Protein AF-A0A9D0KXM5-F1 (afdb_monomer)

Radius of gyration: 13.17 Å; Cα contacts (8 Å, |Δi|>4): 70; chains: 1; bounding box: 34×23×35 Å

Mean predicted aligned error: 5.23 Å

Foldseek 3Di:
DPPPADEEEAEQADPCVPPPDRQQQDDDPRDGPVRVVVVVCVVPHPHYHYDYDDDPVVSVD

Structure (mmCIF, N/CA/C/O backbone):
data_AF-A0A9D0KXM5-F1
#
_entry.id   AF-A0A9D0KXM5-F1
#
loop_
_atom_site.group_PDB
_atom_site.id
_atom_site.type_symbol
_atom_site.label_atom_id
_atom_site.label_alt_id
_atom_site.label_comp_id
_atom_site.label_asym_id
_atom_site.label_entity_id
_atom_site.label_seq_id
_atom_site.pdbx_PDB_ins_code
_atom_site.Cartn_x
_atom_site.Cartn_y
_atom_site.Cartn_z
_atom_site.occupancy
_atom_site.B_iso_or_equiv
_atom_site.auth_seq_id
_atom_site.auth_comp_id
_atom_site.auth_asym_id
_atom_site.auth_atom_id
_atom_site.pdbx_PDB_model_num
ATOM 1 N N . MET A 1 1 ? -17.213 3.284 24.206 1.00 44.31 1 MET A N 1
ATOM 2 C CA . MET A 1 1 ? -15.916 2.713 23.794 1.00 44.31 1 MET A CA 1
ATOM 3 C C . MET A 1 1 ? -15.561 3.366 22.471 1.00 44.31 1 MET A C 1
ATOM 5 O O . MET A 1 1 ? -16.351 3.232 21.547 1.00 44.31 1 MET A O 1
ATOM 9 N N . SER A 1 2 ? -14.491 4.153 22.378 1.00 60.44 2 SER A N 1
ATOM 10 C CA . SER A 1 2 ? -14.020 4.626 21.071 1.00 60.44 2 SER A CA 1
ATOM 11 C C . SER A 1 2 ? -13.481 3.421 20.301 1.00 60.44 2 SER A C 1
ATOM 13 O O . SER A 1 2 ? -12.610 2.727 20.825 1.00 60.44 2 SER A O 1
ATOM 15 N N . GLU A 1 3 ? -14.009 3.150 19.107 1.00 70.44 3 GLU A N 1
ATOM 16 C CA . GLU A 1 3 ? -13.418 2.176 18.182 1.00 70.44 3 GLU A CA 1
ATOM 17 C C . GLU A 1 3 ? -11.925 2.483 18.022 1.00 70.44 3 GLU A C 1
ATOM 19 O O . GLU A 1 3 ? -11.547 3.601 17.662 1.00 70.44 3 GLU A O 1
ATOM 24 N N . MET A 1 4 ? -11.066 1.507 18.327 1.00 60.94 4 MET A N 1
ATOM 25 C CA . MET A 1 4 ? -9.647 1.616 18.009 1.00 60.94 4 MET A CA 1
ATOM 26 C C . MET A 1 4 ? -9.494 1.449 16.504 1.00 60.94 4 MET A C 1
ATOM 28 O O . MET A 1 4 ? -9.569 0.336 15.994 1.00 60.94 4 MET A O 1
ATOM 32 N N . LYS A 1 5 ? -9.281 2.568 15.810 1.00 84.88 5 LYS A N 1
ATOM 33 C CA . LYS A 1 5 ? -9.012 2.562 14.376 1.00 84.88 5 LYS A CA 1
ATOM 34 C C . LYS A 1 5 ? -7.577 2.130 14.125 1.00 84.88 5 LYS A C 1
ATOM 36 O O . LYS A 1 5 ? -6.643 2.805 14.564 1.00 84.88 5 LYS A O 1
ATOM 41 N N . ILE A 1 6 ? -7.401 1.006 13.439 1.00 93.12 6 ILE A N 1
ATOM 42 C CA . ILE A 1 6 ? -6.075 0.494 13.081 1.00 93.12 6 ILE A CA 1
ATOM 43 C C . ILE A 1 6 ? -5.735 0.983 11.675 1.00 93.12 6 ILE A C 1
ATOM 45 O O . ILE A 1 6 ? -6.435 0.673 10.710 1.00 93.12 6 ILE A O 1
ATOM 49 N N . SER A 1 7 ? -4.628 1.716 11.553 1.00 94.75 7 SER A N 1
ATOM 50 C CA . SER A 1 7 ? -4.058 2.100 10.260 1.00 94.75 7 SER A CA 1
ATOM 51 C C . SER A 1 7 ? -2.874 1.198 9.916 1.00 94.75 7 SER A C 1
ATOM 53 O O . SER A 1 7 ? -1.966 1.012 10.727 1.00 94.75 7 SER A O 1
ATOM 55 N N . ALA A 1 8 ? -2.846 0.675 8.692 1.00 95.31 8 ALA A N 1
ATOM 56 C CA . ALA A 1 8 ? -1.729 -0.097 8.163 1.00 95.31 8 ALA A CA 1
ATOM 57 C C . ALA A 1 8 ? -0.895 0.728 7.179 1.00 95.31 8 ALA A C 1
ATOM 59 O O . ALA A 1 8 ? -1.431 1.463 6.348 1.00 95.31 8 ALA A O 1
ATOM 60 N N . VAL A 1 9 ? 0.427 0.552 7.227 1.00 95.69 9 VAL A N 1
ATOM 61 C CA . VAL A 1 9 ? 1.362 1.125 6.250 1.00 95.69 9 VAL A CA 1
ATOM 62 C C . VAL A 1 9 ? 2.008 -0.002 5.451 1.00 95.69 9 VAL A C 1
ATOM 64 O O . VAL A 1 9 ? 2.725 -0.838 5.999 1.00 95.69 9 VAL A O 1
ATOM 67 N N . LEU A 1 10 ? 1.771 -0.014 4.141 1.00 93.69 10 LEU A N 1
ATOM 68 C CA . LEU A 1 10 ? 2.314 -0.992 3.207 1.00 93.69 10 LEU A CA 1
ATOM 69 C C . LEU A 1 10 ? 3.532 -0.413 2.478 1.00 93.69 10 LEU A C 1
ATOM 71 O O . LEU A 1 10 ? 3.413 0.509 1.671 1.00 93.69 10 LEU A O 1
ATOM 75 N N . LEU A 1 11 ? 4.713 -0.962 2.765 1.00 92.19 11 LEU A N 1
ATOM 76 C CA . LEU A 1 11 ? 5.985 -0.519 2.189 1.00 92.19 11 LEU A CA 1
ATOM 77 C C . LEU A 1 11 ? 6.245 -1.217 0.845 1.00 92.19 11 LEU A C 1
ATOM 79 O O . LEU A 1 11 ? 6.705 -2.357 0.794 1.00 92.19 11 LEU A O 1
ATOM 83 N N . ALA A 1 12 ? 5.968 -0.512 -0.249 1.00 90.44 12 ALA A N 1
ATOM 84 C CA . ALA A 1 12 ? 6.041 -1.002 -1.625 1.00 90.44 12 ALA A CA 1
ATOM 85 C C . ALA A 1 12 ? 7.143 -0.318 -2.469 1.00 90.44 12 ALA A C 1
ATOM 87 O O . ALA A 1 12 ? 7.147 -0.435 -3.690 1.00 90.44 12 ALA A O 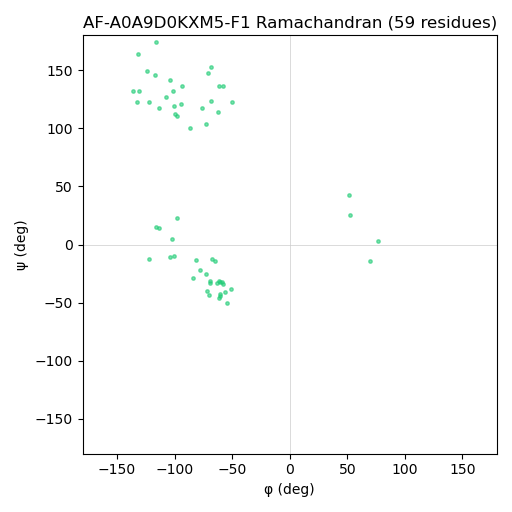1
ATOM 88 N N . GLY A 1 13 ? 8.077 0.404 -1.835 1.00 85.19 13 GLY A N 1
ATOM 89 C CA . GLY A 1 13 ? 9.149 1.174 -2.493 1.00 85.19 13 GLY A CA 1
ATOM 90 C C . GLY A 1 13 ? 10.522 0.488 -2.578 1.00 85.19 13 GLY A C 1
ATOM 91 O O . GLY A 1 13 ? 11.548 1.163 -2.648 1.00 85.19 13 GLY A O 1
ATOM 92 N N . GLY A 1 14 ? 10.588 -0.843 -2.503 1.00 83.44 14 GLY A N 1
ATOM 93 C CA . GLY A 1 14 ? 11.861 -1.574 -2.483 1.00 83.44 14 GLY A CA 1
ATOM 94 C C . GLY A 1 14 ? 12.608 -1.563 -3.828 1.00 83.44 14 GLY A C 1
ATOM 95 O O . GLY A 1 14 ? 12.004 -1.633 -4.892 1.00 83.44 14 GLY A O 1
ATOM 96 N N . GLN A 1 15 ? 13.949 -1.579 -3.797 1.00 77.50 15 GLN A N 1
ATOM 97 C CA . GLN A 1 15 ? 14.795 -1.569 -5.012 1.00 77.50 15 GLN A CA 1
ATOM 98 C C . GLN A 1 15 ? 14.706 -2.847 -5.870 1.00 77.50 15 GLN A C 1
ATOM 100 O O . GLN A 1 15 ? 15.230 -2.878 -6.976 1.00 77.50 15 GLN A O 1
ATOM 105 N N . SER A 1 16 ? 14.102 -3.926 -5.359 1.00 75.12 16 SER A N 1
ATOM 106 C CA . SER A 1 16 ? 13.847 -5.175 -6.099 1.00 75.12 16 SER A CA 1
ATOM 107 C C . SER A 1 16 ? 15.061 -5.818 -6.811 1.00 75.12 16 SER A C 1
ATOM 109 O O . SER A 1 16 ? 14.902 -6.626 -7.722 1.00 75.12 16 SER A O 1
ATOM 111 N N . LYS A 1 17 ? 16.284 -5.558 -6.320 1.00 75.50 17 LYS A N 1
ATOM 112 C CA . LYS A 1 17 ? 17.567 -5.993 -6.916 1.00 75.50 17 LYS A CA 1
ATOM 113 C C . LYS A 1 17 ? 17.744 -7.508 -7.085 1.00 75.50 17 LYS A C 1
ATOM 115 O O . LYS A 1 17 ? 18.405 -7.934 -8.018 1.00 75.50 17 LYS A O 1
ATOM 120 N N . ARG A 1 18 ? 17.166 -8.328 -6.197 1.00 77.06 18 ARG A N 1
ATOM 121 C CA . ARG A 1 18 ? 17.318 -9.799 -6.237 1.00 77.06 18 ARG A CA 1
ATOM 122 C C . ARG A 1 18 ? 16.350 -10.509 -7.190 1.00 77.06 18 ARG A C 1
ATOM 124 O O . ARG A 1 18 ? 16.676 -11.585 -7.658 1.00 77.06 18 ARG A O 1
ATOM 131 N N . MET A 1 19 ? 15.156 -9.952 -7.427 1.00 71.69 19 MET A N 1
ATOM 132 C CA . MET A 1 19 ? 14.128 -10.585 -8.278 1.00 71.69 19 MET A CA 1
ATOM 133 C C . MET A 1 19 ? 14.071 -9.993 -9.690 1.00 71.69 19 MET A C 1
ATOM 135 O O . MET A 1 19 ? 13.352 -10.523 -10.529 1.00 71.69 19 MET A O 1
ATOM 139 N N . GLY A 1 20 ? 14.765 -8.881 -9.956 1.00 69.19 20 GLY A N 1
ATOM 140 C CA . GLY A 1 20 ? 14.788 -8.224 -11.271 1.00 69.19 20 GLY A CA 1
ATOM 141 C C . GLY A 1 20 ? 13.470 -7.551 -11.686 1.00 69.19 20 GLY A C 1
ATOM 142 O O . GLY A 1 20 ? 13.467 -6.731 -12.597 1.00 69.19 20 GLY A O 1
ATOM 143 N N . LYS A 1 21 ? 12.359 -7.843 -10.998 1.00 72.56 21 LYS A N 1
ATOM 144 C CA . LYS A 1 21 ? 11.052 -7.190 -11.135 1.00 72.56 21 LYS A CA 1
ATOM 145 C C . LYS A 1 21 ? 10.576 -6.633 -9.804 1.00 72.56 21 LYS A C 1
ATOM 147 O O . LYS A 1 21 ? 10.866 -7.189 -8.744 1.00 72.56 21 LYS A O 1
ATOM 152 N N . ASP A 1 22 ? 9.819 -5.547 -9.888 1.00 82.19 22 ASP A N 1
ATOM 153 C CA . ASP A 1 22 ? 9.213 -4.899 -8.733 1.00 82.19 22 ASP A CA 1
ATOM 154 C C . ASP A 1 22 ? 8.227 -5.846 -8.032 1.00 82.19 22 ASP A C 1
ATOM 156 O O . ASP A 1 22 ? 7.207 -6.247 -8.598 1.00 82.19 22 ASP A O 1
ATOM 160 N N . LYS A 1 23 ? 8.567 -6.236 -6.797 1.00 83.19 23 LYS A N 1
ATOM 161 C CA . LYS A 1 23 ? 7.838 -7.261 -6.041 1.00 83.19 23 LYS A CA 1
ATOM 162 C C . LYS A 1 23 ? 6.387 -6.887 -5.773 1.00 83.19 23 LYS A C 1
ATOM 164 O O . LYS A 1 23 ? 5.554 -7.786 -5.707 1.00 83.19 23 LYS A O 1
ATOM 169 N N . ALA A 1 24 ? 6.089 -5.594 -5.622 1.00 84.75 24 ALA A N 1
ATOM 170 C CA . ALA A 1 24 ? 4.733 -5.127 -5.345 1.00 84.75 24 ALA A CA 1
ATOM 171 C C . ALA A 1 24 ? 3.755 -5.516 -6.469 1.00 84.75 24 ALA A C 1
ATOM 173 O O . ALA A 1 24 ? 2.596 -5.828 -6.197 1.00 84.75 24 ALA A O 1
ATOM 174 N N . PHE A 1 25 ? 4.245 -5.572 -7.713 1.00 88.44 25 PHE A N 1
ATOM 175 C CA . PHE A 1 25 ? 3.455 -5.837 -8.919 1.00 88.44 25 PHE A CA 1
ATOM 176 C C . PHE A 1 25 ? 3.589 -7.268 -9.447 1.00 88.44 25 PHE A C 1
ATOM 178 O O . PHE A 1 25 ? 3.030 -7.592 -10.496 1.00 88.44 25 PHE A O 1
ATOM 185 N N . LEU A 1 26 ? 4.306 -8.145 -8.737 1.00 89.44 26 LEU A N 1
AT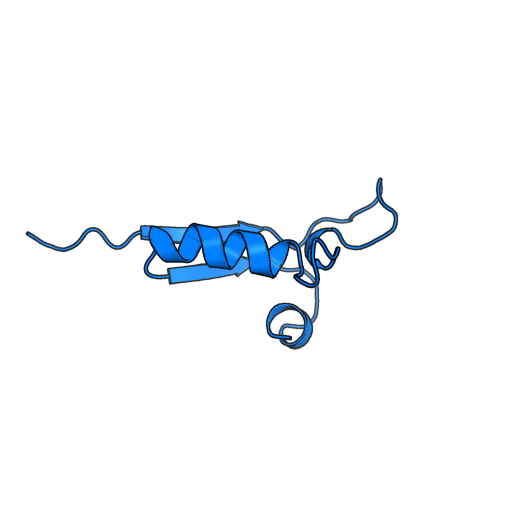OM 186 C CA . LEU A 1 26 ? 4.309 -9.567 -9.070 1.00 89.44 26 LEU A CA 1
ATOM 187 C C . LEU A 1 26 ? 2.900 -10.125 -8.939 1.00 89.44 26 LEU A C 1
ATOM 189 O O . LEU A 1 26 ? 2.200 -9.826 -7.974 1.00 89.44 26 LEU A O 1
ATOM 193 N N . GLN A 1 27 ? 2.500 -10.933 -9.914 1.00 91.25 27 GLN A N 1
ATOM 194 C CA . GLN A 1 27 ? 1.182 -11.542 -9.929 1.00 91.25 27 GLN A CA 1
ATOM 195 C C . GLN A 1 27 ? 1.212 -12.927 -9.287 1.00 91.25 27 GLN A C 1
ATOM 197 O O . GLN A 1 27 ? 2.095 -13.737 -9.566 1.00 91.25 27 GLN A O 1
ATOM 202 N N . LEU A 1 28 ? 0.212 -13.199 -8.456 1.00 91.81 28 LEU A N 1
ATOM 203 C CA . LEU A 1 28 ? -0.124 -14.514 -7.932 1.00 91.81 28 LEU A CA 1
ATOM 204 C C . LEU A 1 28 ? -1.629 -14.702 -8.104 1.00 91.81 28 LEU A C 1
ATOM 206 O O . LEU A 1 28 ? -2.416 -13.887 -7.626 1.00 91.81 28 LEU A O 1
ATOM 210 N N . ASN A 1 29 ? -2.025 -15.759 -8.814 1.00 92.75 29 ASN A N 1
ATOM 211 C CA . ASN A 1 29 ? -3.429 -16.073 -9.100 1.00 92.75 29 ASN A CA 1
ATOM 212 C C . ASN A 1 29 ? -4.208 -14.877 -9.689 1.00 92.75 29 ASN A C 1
ATOM 214 O O . ASN A 1 29 ? -5.325 -14.583 -9.272 1.00 92.75 29 ASN A O 1
ATOM 218 N N . GLY A 1 30 ? -3.588 -14.145 -10.621 1.00 93.81 30 GLY A N 1
ATOM 219 C CA . GLY A 1 30 ? -4.201 -12.994 -11.295 1.00 93.81 30 GLY A CA 1
ATOM 220 C C . GLY A 1 30 ? -4.270 -11.698 -10.475 1.00 93.81 30 GLY A C 1
ATOM 221 O O . GLY A 1 30 ? -4.790 -10.705 -10.974 1.00 93.81 30 GLY A O 1
ATOM 222 N N . LYS A 1 31 ? -3.737 -11.663 -9.245 1.00 93.75 31 LYS A N 1
ATOM 223 C CA . LYS A 1 31 ? -3.670 -10.452 -8.407 1.00 93.75 31 LYS A CA 1
ATOM 224 C C . LYS A 1 31 ? -2.228 -10.056 -8.120 1.00 93.75 31 LYS A C 1
ATOM 226 O O . LYS A 1 31 ? -1.371 -10.918 -7.952 1.00 93.75 31 LY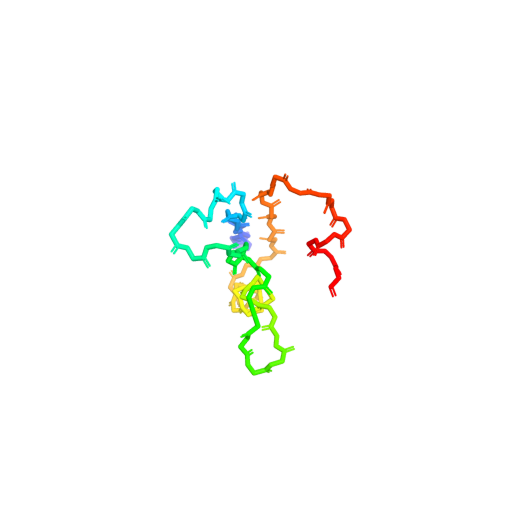S A O 1
ATOM 231 N N . THR A 1 32 ? -1.953 -8.757 -8.023 1.00 93.06 32 THR A N 1
ATOM 232 C CA . THR A 1 32 ? -0.635 -8.280 -7.584 1.00 93.06 32 THR A CA 1
ATOM 233 C C . THR A 1 32 ? -0.403 -8.603 -6.107 1.00 93.06 32 THR A C 1
ATOM 235 O O . THR A 1 32 ? -1.350 -8.673 -5.32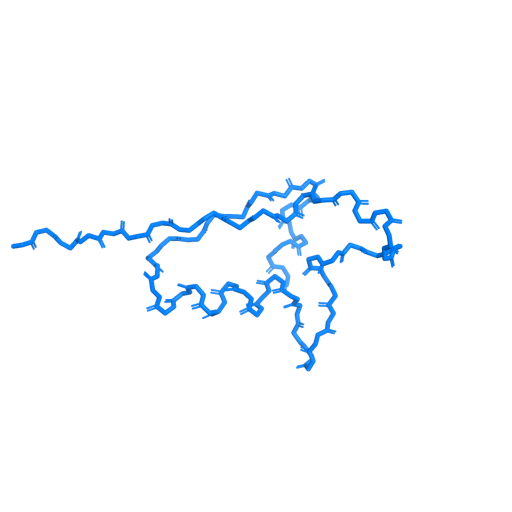0 1.00 93.06 32 THR A O 1
ATOM 238 N N . PHE A 1 33 ? 0.853 -8.761 -5.691 1.00 92.12 33 PHE A N 1
ATOM 239 C CA . PHE A 1 33 ? 1.194 -8.936 -4.273 1.00 92.12 33 PHE A CA 1
ATOM 240 C C . PHE A 1 33 ? 0.667 -7.775 -3.427 1.00 92.12 33 PHE A C 1
ATOM 242 O O . PHE A 1 33 ? 0.118 -8.004 -2.351 1.00 92.12 33 PHE A O 1
ATOM 249 N N . LEU A 1 34 ? 0.775 -6.544 -3.938 1.00 92.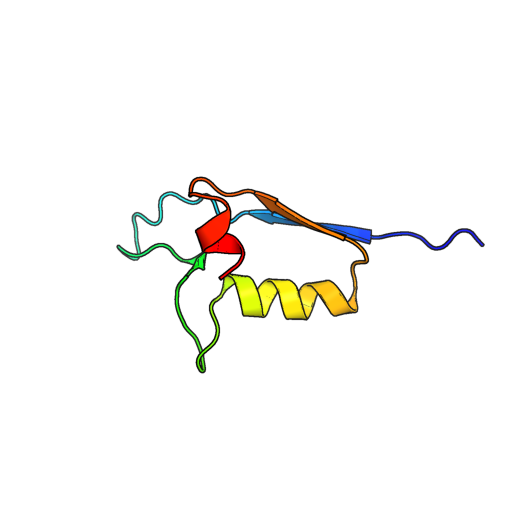94 34 LEU A N 1
ATOM 250 C CA . LEU A 1 34 ? 0.203 -5.356 -3.311 1.00 92.94 34 LEU A CA 1
ATOM 251 C C . LEU A 1 34 ? -1.299 -5.532 -3.041 1.00 92.94 34 LEU A C 1
ATOM 253 O O . LEU A 1 34 ? -1.740 -5.331 -1.911 1.00 92.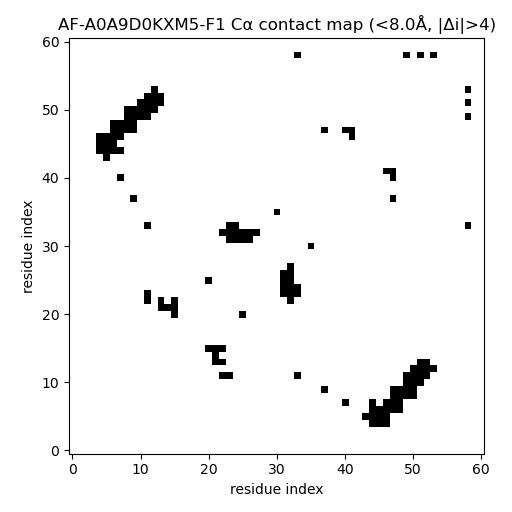94 34 LEU A O 1
ATOM 257 N N . ARG A 1 35 ? -2.066 -5.964 -4.054 1.00 93.94 35 ARG A N 1
ATOM 258 C CA . ARG A 1 35 ? -3.512 -6.202 -3.945 1.00 93.94 35 ARG A CA 1
ATOM 259 C C . ARG A 1 35 ? -3.827 -7.278 -2.911 1.00 93.94 35 ARG A C 1
ATOM 261 O O . ARG A 1 35 ? -4.687 -7.070 -2.065 1.00 93.94 35 ARG A O 1
ATOM 268 N N . ILE A 1 36 ? -3.106 -8.397 -2.949 1.00 95.25 36 ILE A N 1
ATOM 269 C CA . ILE A 1 36 ? -3.304 -9.518 -2.019 1.00 95.25 36 ILE A CA 1
ATOM 270 C C . ILE A 1 36 ? -3.061 -9.079 -0.570 1.00 95.25 36 ILE A C 1
ATOM 272 O O . ILE A 1 36 ? -3.817 -9.456 0.323 1.00 95.25 36 ILE A O 1
ATOM 276 N N . ILE A 1 37 ? -2.011 -8.293 -0.319 1.00 94.62 37 ILE A N 1
ATOM 277 C CA . ILE A 1 37 ? -1.693 -7.811 1.030 1.00 94.62 37 ILE A CA 1
ATOM 278 C C . ILE A 1 37 ? -2.728 -6.778 1.488 1.00 94.62 37 ILE A C 1
ATOM 280 O O . ILE A 1 37 ? -3.204 -6.870 2.616 1.00 94.62 37 ILE A O 1
ATOM 284 N N . ALA A 1 38 ? -3.119 -5.840 0.621 1.00 94.31 38 ALA A N 1
ATOM 285 C CA . ALA A 1 38 ? -4.132 -4.837 0.941 1.00 94.31 38 ALA A CA 1
ATOM 286 C C . ALA A 1 38 ? -5.492 -5.473 1.281 1.00 94.31 38 ALA A C 1
ATOM 288 O O . ALA A 1 38 ? -6.092 -5.108 2.286 1.00 94.31 38 ALA A O 1
ATOM 289 N N . GLU A 1 39 ? -5.938 -6.469 0.509 1.00 95.00 39 GLU A N 1
ATOM 290 C CA . GLU A 1 39 ? -7.183 -7.210 0.776 1.00 95.00 39 GLU A CA 1
ATOM 291 C C . GLU A 1 39 ? -7.134 -7.990 2.101 1.00 95.00 39 GLU A C 1
ATOM 293 O O . GLU A 1 39 ? -8.144 -8.121 2.788 1.00 95.00 39 GLU A O 1
ATOM 298 N N . LYS A 1 40 ? -5.961 -8.497 2.497 1.00 95.06 40 LYS A N 1
ATOM 299 C CA . LYS A 1 40 ? -5.789 -9.140 3.809 1.00 95.06 40 LYS A CA 1
ATOM 300 C C . LYS A 1 40 ? -5.817 -8.127 4.951 1.00 95.06 40 LYS A C 1
ATOM 302 O O . LYS A 1 40 ? -6.398 -8.407 5.993 1.00 95.06 40 LYS A O 1
ATOM 307 N N . LEU A 1 41 ? -5.197 -6.962 4.762 1.00 94.88 41 LEU A N 1
ATOM 308 C CA . LEU A 1 41 ? -5.167 -5.893 5.763 1.00 94.88 41 LEU A CA 1
ATOM 309 C C . LEU A 1 41 ? -6.539 -5.239 5.951 1.00 94.88 41 LEU A C 1
ATOM 311 O O . LEU A 1 41 ? -6.871 -4.877 7.073 1.00 94.88 41 LEU A O 1
ATOM 315 N N . SER A 1 42 ? -7.363 -5.142 4.903 1.00 93.69 42 SER A N 1
ATOM 316 C CA . SER A 1 42 ? -8.689 -4.511 4.991 1.00 93.69 42 SER A CA 1
ATOM 317 C C . SER A 1 42 ? -9.672 -5.246 5.905 1.00 93.69 42 SER A C 1
ATOM 319 O O . SER A 1 42 ? -10.703 -4.689 6.253 1.00 93.69 42 SER A O 1
ATOM 321 N N . ILE A 1 43 ? -9.370 -6.488 6.299 1.00 94.94 43 ILE A N 1
ATOM 322 C CA . ILE A 1 43 ? -10.153 -7.247 7.289 1.00 94.94 43 ILE A CA 1
ATOM 323 C C . ILE A 1 43 ? -9.935 -6.691 8.708 1.00 94.94 43 ILE A C 1
ATOM 325 O O . ILE A 1 43 ? -10.797 -6.840 9.568 1.00 94.94 43 ILE A O 1
ATOM 329 N N . TYR A 1 44 ? -8.787 -6.054 8.954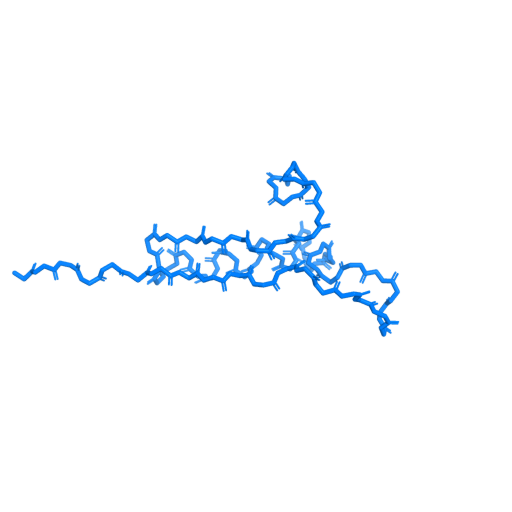 1.00 92.50 44 TYR A N 1
ATOM 330 C CA . TYR A 1 44 ? -8.333 -5.657 10.291 1.00 92.50 44 TYR A CA 1
ATOM 331 C C . TYR A 1 44 ? -8.072 -4.154 10.435 1.00 92.50 44 TYR A C 1
ATOM 333 O O . TYR A 1 44 ? -7.837 -3.687 11.547 1.00 92.50 44 TYR A O 1
ATOM 341 N N . CYS A 1 45 ? -8.028 -3.409 9.329 1.00 94.38 45 CYS A N 1
ATOM 342 C CA . CYS A 1 45 ? -7.593 -2.018 9.303 1.00 94.38 45 CYS A CA 1
ATOM 343 C C . CYS A 1 45 ? -8.597 -1.143 8.555 1.00 94.38 45 CYS A C 1
ATOM 345 O O . CYS A 1 45 ? -8.955 -1.439 7.415 1.00 94.38 45 CYS A O 1
ATOM 347 N N . ASP A 1 46 ? -8.960 -0.016 9.161 1.00 92.69 46 ASP A N 1
ATOM 348 C CA . ASP A 1 46 ? -9.872 0.974 8.575 1.00 92.69 46 ASP A CA 1
ATOM 349 C C . ASP A 1 46 ? -9.179 1.856 7.533 1.00 92.69 46 ASP A C 1
ATOM 351 O O . ASP A 1 46 ? -9.818 2.467 6.676 1.00 92.69 46 ASP A O 1
ATOM 355 N N . GLN A 1 47 ? -7.851 1.951 7.617 1.00 93.56 47 GLN A N 1
ATOM 356 C CA . GLN A 1 47 ? -7.043 2.769 6.728 1.00 93.56 47 GLN A CA 1
ATOM 357 C C . GLN A 1 47 ? -5.799 2.007 6.289 1.00 93.56 47 GLN A C 1
ATOM 359 O O . GLN A 1 47 ? -5.059 1.463 7.106 1.00 93.56 47 GLN A O 1
ATOM 364 N N . ILE A 1 48 ? -5.529 2.028 4.986 1.00 94.50 48 ILE A N 1
ATOM 365 C CA . ILE A 1 48 ? -4.313 1.463 4.404 1.00 94.50 48 ILE A CA 1
ATOM 366 C C . ILE A 1 48 ? -3.588 2.574 3.649 1.00 94.50 48 ILE A C 1
ATOM 368 O O . ILE A 1 48 ? -4.139 3.188 2.736 1.00 94.50 48 ILE A O 1
ATOM 372 N N . ILE A 1 49 ? -2.339 2.825 4.029 1.00 95.00 49 ILE A N 1
ATOM 373 C CA . ILE A 1 49 ? -1.445 3.789 3.389 1.00 95.00 49 ILE A CA 1
ATOM 374 C C . ILE A 1 49 ? -0.383 3.004 2.628 1.00 95.00 49 ILE A C 1
ATOM 376 O O . ILE A 1 49 ? 0.298 2.158 3.202 1.00 95.00 49 ILE A O 1
ATOM 380 N N . VAL A 1 50 ? -0.205 3.292 1.341 1.00 93.94 50 VAL A N 1
ATOM 381 C CA . VAL A 1 50 ? 0.856 2.682 0.531 1.00 93.94 50 VAL A CA 1
ATOM 382 C C . VAL A 1 50 ? 2.012 3.667 0.407 1.00 93.94 50 VAL A C 1
ATOM 384 O O . VAL A 1 50 ? 1.847 4.757 -0.137 1.00 93.94 50 VAL A O 1
ATOM 387 N N . SER A 1 51 ? 3.187 3.274 0.899 1.00 92.81 51 SER A N 1
ATOM 388 C CA . SER A 1 51 ? 4.439 4.007 0.703 1.00 92.81 51 SER A CA 1
ATOM 389 C C . SER A 1 51 ? 5.205 3.378 -0.453 1.00 92.81 51 SER A C 1
ATOM 391 O O . SER A 1 51 ? 5.669 2.239 -0.363 1.00 92.81 51 SER A O 1
ATOM 393 N N . GLY A 1 52 ? 5.296 4.102 -1.563 1.00 91.75 52 GLY A N 1
ATOM 394 C CA . GLY A 1 52 ? 5.862 3.624 -2.819 1.00 91.75 52 GLY A CA 1
ATOM 395 C C . GLY A 1 52 ? 6.871 4.597 -3.418 1.00 91.75 52 GLY A C 1
ATOM 396 O O . GLY A 1 52 ? 6.922 5.764 -3.044 1.00 91.75 52 GLY A O 1
ATOM 397 N N . ASN A 1 53 ? 7.670 4.110 -4.366 1.00 89.88 53 ASN A N 1
ATOM 3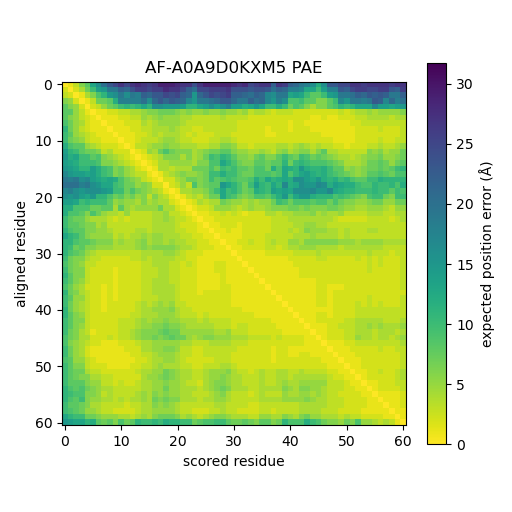98 C CA . ASN A 1 53 ? 8.668 4.891 -5.108 1.00 89.88 53 ASN A CA 1
ATOM 399 C C . ASN A 1 53 ? 8.355 4.979 -6.617 1.00 89.88 53 ASN A C 1
ATOM 401 O O . ASN A 1 53 ? 9.228 5.316 -7.416 1.00 89.88 53 ASN A O 1
ATOM 405 N N . LYS A 1 54 ? 7.124 4.631 -7.008 1.00 88.19 54 LYS A N 1
ATOM 406 C CA . LYS A 1 54 ? 6.597 4.708 -8.378 1.00 88.19 54 LYS A CA 1
ATOM 407 C C . LYS A 1 54 ? 5.448 5.710 -8.461 1.00 88.19 54 LYS A C 1
ATOM 409 O O . LYS A 1 54 ? 4.972 6.219 -7.448 1.00 88.19 54 LYS A O 1
ATOM 414 N N . GLU A 1 55 ? 4.973 5.960 -9.676 1.00 90.12 55 GLU A N 1
ATOM 415 C CA . GLU A 1 55 ? 3.782 6.774 -9.898 1.00 90.12 55 GLU A CA 1
ATOM 416 C C . GLU A 1 55 ? 2.557 6.202 -9.179 1.00 90.12 55 GLU A C 1
ATOM 418 O O . GLU A 1 55 ? 2.268 5.006 -9.251 1.00 90.12 55 GLU A O 1
ATOM 423 N N . LYS A 1 56 ? 1.782 7.085 -8.539 1.00 89.38 56 LYS A N 1
ATOM 424 C CA . LYS A 1 56 ? 0.572 6.730 -7.781 1.00 89.38 56 LYS A CA 1
ATOM 425 C C . LYS A 1 56 ? -0.399 5.858 -8.585 1.00 89.38 56 LYS A C 1
ATOM 427 O O . LYS A 1 56 ? -0.983 4.936 -8.028 1.00 89.38 56 LYS A O 1
ATOM 432 N N . LYS A 1 57 ? -0.549 6.125 -9.888 1.00 89.19 57 LYS A N 1
ATOM 433 C CA . LYS A 1 57 ? -1.452 5.381 -10.779 1.00 89.19 57 LYS A CA 1
ATOM 434 C C . LYS A 1 57 ? -1.127 3.885 -10.824 1.00 89.19 57 LYS A C 1
ATOM 436 O O . LYS A 1 57 ? -2.048 3.084 -10.892 1.00 89.19 57 LYS A O 1
ATOM 441 N N . LEU A 1 58 ? 0.151 3.519 -10.723 1.00 87.88 58 LEU A N 1
ATOM 442 C CA . LEU A 1 58 ? 0.592 2.126 -10.759 1.00 87.88 58 LEU A CA 1
ATOM 443 C C . LEU A 1 58 ? 0.163 1.345 -9.508 1.00 87.88 58 LEU A C 1
ATOM 445 O O . LEU A 1 58 ? -0.098 0.155 -9.583 1.00 87.88 58 LEU A O 1
ATOM 449 N N . TYR A 1 59 ? 0.061 2.008 -8.354 1.00 88.75 59 TYR A N 1
ATOM 450 C CA . TYR A 1 59 ? -0.411 1.383 -7.112 1.00 88.75 59 TYR A CA 1
ATOM 451 C C . TYR A 1 59 ? -1.943 1.305 -7.012 1.00 88.75 59 TYR A C 1
ATOM 453 O O . TYR A 1 59 ? -2.454 0.624 -6.127 1.00 88.75 59 TYR A O 1
ATOM 461 N N . LEU A 1 60 ? -2.664 2.023 -7.881 1.00 83.62 60 LEU A N 1
ATOM 462 C CA . LEU A 1 60 ? -4.131 2.073 -7.916 1.00 83.62 60 LEU A CA 1
ATOM 463 C C . LEU A 1 60 ? -4.747 1.257 -9.062 1.00 83.62 60 LEU A C 1
ATOM 465 O O . LEU A 1 60 ? -5.966 1.096 -9.079 1.00 83.62 60 LEU A O 1
ATOM 469 N N . SER A 1 61 ? -3.929 0.790 -10.011 1.00 74.56 61 SER A N 1
ATOM 470 C CA . SER A 1 61 ? -4.334 -0.118 -11.092 1.00 74.56 61 SER A CA 1
ATOM 471 C C . SER A 1 61 ? -4.531 -1.536 -10.576 1.00 74.56 61 SER A C 1
ATOM 473 O O . SER A 1 61 ? -5.551 -2.152 -10.941 1.00 74.56 61 SER A O 1
#

pLDDT: mean 87.01, std 10.3, range [44.31, 95.69]

Sequence (61 aa):
MSEMKISAVLLAGGQSKRMGKDKAFLQLNGKTFLRIIAEKLSIYCDQIIVSGNKEKKLYLS

Nearest PDB structures (foldseek):
  1e5k-assembly1_A  TM=8.242E-01  e=1.160E-03  Escherichia coli K-12
  1hjj-assembly1_A  TM=8.220E-01  e=1.241E-03  Escherichia coli
  1h4d-assembly1_A  TM=8.113E-01  e=2.605E-03  Escherichia coli
  2xme-assembly3_E  TM=7.892E-01  e=3.866E-02  Archaeoglobus fulgidus
  6pa4-assembly2_C-3  TM=3.252E-01  e=3.313E+00  Escherichia coli K-12

Solvent-accessible surface area (backbone atoms only — not comparable to full-atom values): 3960 Å² total; per-r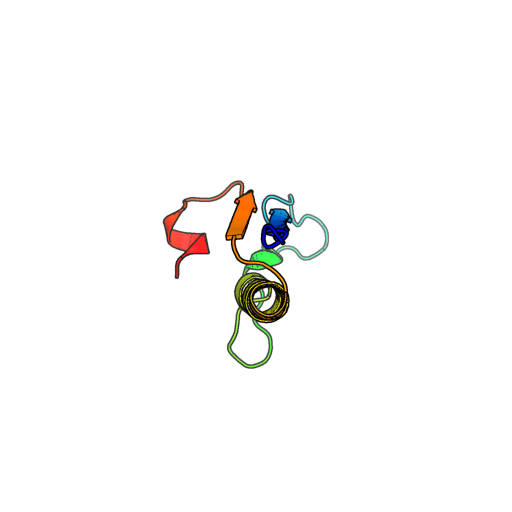esidue (Å²): 131,81,81,84,78,38,71,44,78,46,84,55,52,69,87,33,78,91,72,78,49,59,63,45,68,39,69,58,97,91,35,32,46,49,55,56,51,51,63,60,44,58,78,74,26,85,38,80,44,78,46,62,78,66,65,70,67,73,81,72,108

Secondary structure (DSSP, 8-state):
----PPEEEEE-----TTTSS-GGG-EETTEEHHHHHHHHHTTT-SEEEEE-SS-HHHHH-

=== Feature glossary ===
A reading guide for the features in this record.

Start from the sequence.

  · Sequence gives the chain of amino acids in standard one-letter code (A=alanine, C=cysteine, …, Y=tyrosine), read N→C. It is the only feature that is directly encoded by the gene; all structural features are derived from the folded form of this sequence.

Fold it, and you get atomic coordinates and the backbone conformation that goes with them.

  · The mmCIF table is the protein's shape written out atom by atom. For each backbone N, Cα, C, and carbonyl O, it records an (x, y, z) coordinate triple in Å plus the residue type, chain letter, and residue number.

  · Backbone dihedral angles. Every residue except chain termini has a φ (preceding-C → N → Cα → C) and a ψ (N → Cα → C → next-N). They are reported in degrees following the IUPAC sign convention. Secondary structure is essentially a statement about which (φ, ψ) basin each residue occupies.

  · DSSP 8-state secondary structure assigns each residue one of H (α-helix), G (3₁₀-helix), I (π-helix), E (extended β-strand), B (isolated β-bridge), T (hydrogen-bonded turn), S (bend), or '-' (coil). The assignment is computed from backbone hydrogen-bond geometry via the Kabsch–Sander algorithm.

  · P-SEA three-state annotation labels each residue as helix, strand, or coil based purely on the geometry of the Cα trace. It serves as a fallback when the full backbone (and thus DSSP) is unavailable.

Summarize the fold with a handful of shape descriptors and a per-residue structural alphabet.

  · Radius of gyration (Rg) is the root-mean-square distance of Cα atoms from their centroid — a single number for overall size and compactness. A globular domain of N residues has Rg ≈ 2.2·N^0.38 Å; an extended or disordered chain has a much larger Rg. The Cα contact count is the number of residue pairs whose Cα atoms are within 8 Å and are more than four positions apart in sequence — a standard proxy for tertiary packing density. The bounding box is the smallest axis-aligned box enclosing all Cα atoms.

  · Foldseek's 3Di representation compresses backbone geometry into a per-residue letter drawn from a learned twenty-state alphabet. It captures the tertiary interaction pattern around each residue — which residues are packed against it in space, regardless of where they are in sequence.

  · Accessible surface area quantifies burial. A residue with SASA near zero is packed into the hydrophobic core; one with SASA >100 Å² sits on the surface. Computed here via the Shrake–Rupley numerical algorithm with a 1.4 Å probe.

Ask how reliable the model is.

  · For AlphaFold models, the B-factor field carries pLDDT — the model's own estimate of local accuracy on a 0–100 scale. Regions with pLDDT<50 should be treated as essentially unmodeled; they often correspond to intrinsically disordered segments.

  · For experimental (PDB) structures, the B-factor (temperature factor) quantifies the positional spread of each atom in the crystal — a combination of thermal vibration and static disorder — in units of Å². High B-factors mark flexible loops or poorly resolved regions; low B-factors mark the rigid, well-ordered core.

  · PAE(i, j) answers: if I align the predicted and true structures on residue i, how far off (in Å) do I expect residue j to be? A block-diagonal PAE matrix with low values on the blocks and high values off-diagonal is the signature of a multi-domain protein with confidently predicted domains but uncertain inter-domain orientation.

Place it in context: what it resembles, what it is annotated as, and how it looks.

  · Structural nearest neighbors (via Foldseek easy-search vs the PDB). Reported per hit: target PDB id, E-value, and alignment TM-score. A TM-score above ~0.5 is the conventional threshold for 'same fold'.

  · Functional annotations link the protein to curated databases. InterPro entries identify conserved domains and families by matching the sequence against member-database signatures (Pfam, PROSITE, CDD, …). Gene Ontology (GO) terms describe molecular function, biological process, and cellular component in a controlled vocabulary. CATH places the structure in a hierarchical fold classification (Class/Architecture/Topology/Homologous-superfamily). The organism is the source species.

  · Plot images: a contact map (which residues are close in 3D, as an N×N binary image), a Ramachandran scatter (backbone torsion angles, revealing secondary-structure composition at a glance), and — for AlphaFold structures — a PAE heatmap (pairwise prediction confidence).

  · Structure images are PyMOL renders from six orthogonal camera directions. Cartoon representation draws helices as coils and strands as arrows; sticks shows the backbone as bonds; surface shows the solvent-excluded envelope. Rainbow coloring maps sequence position to hue (blue→red, N→C); chain coloring assigns a distinct color per polypeptide.